Protein 9LRG (pdb70)

Foldseek 3Di:
DLQVVCCPPVVVVVCVVPVQWDWDWDDPDQEIEIEIDTDDVDVCCPDLSPNVVVSLVVSQVVSCVVPNDRHHYDYDYPCVVVVSLVVLLVVLVVLLVVCLPVVDKDWDAFDDPVSQVVSCVNCVVPPFWHWDWDDDDSRITIIIHGD

B-factor: mean 58.73, std 12.26, range [35.58, 127.63]

Nearest PDB structures (foldseek):
  3gku-assembly1_A  TM=8.259E-01  e=5.432E-12  [Clostridium] symbiosum ATCC 14940
  3gku-assembly1_B  TM=8.166E-01  e=2.620E-12  [Clostridium] symbiosum ATCC 14940
  2pt7-assembly1_H  TM=6.234E-01  e=8.570E-07  Helicobacter pylori 26695
  3gku-assembly2_C-2  TM=8.962E-01  e=3.962E-04  [Clostridium] symbiosum ATCC 14940
  8cdl-assembly1_g  TM=3.713E-01  e=1.054E-02  Saccharomyces cerevisiae

Radius of gyration: 17.91 Å; Cα contacts (8 Å, |Δi|>4): 217; chains: 1; bounding box: 48×42×35 Å

Structure (mmCIF, N/CA/C/O backbone):
data_9LRG
#
_entry.id   9LRG
#
_cell.length_a   47.011
_cell.length_b   47.011
_cell.length_c   265.782
_cell.angle_alpha   90.000
_cell.angle_beta   90.000
_cell.angle_gamma   120.000
#
_symmetry.space_group_name_H-M   'P 61 2 2'
#
loop_
_atom_site.group_PDB
_atom_site.id
_atom_site.type_symbol
_atom_site.label_atom_id
_atom_site.label_alt_id
_atom_site.label_comp_id
_atom_site.label_asym_id
_atom_site.label_entity_id
_atom_site.label_seq_id
_atom_site.pdbx_PDB_ins_code
_atom_site.Cartn_x
_atom_site.Cartn_y
_atom_site.Cartn_z
_atom_site.occupancy
_atom_site.B_iso_or_equiv
_atom_site.auth_seq_id
_atom_site.auth_comp_id
_atom_site.auth_asym_id
_atom_site.auth_atom_id
_atom_site.pdbx_PDB_model_num
ATOM 1 N N . ASP A 1 38 ? 26.99900 -9.33700 -27.97600 1.000 79.16490 38 ASP AA N 1
ATOM 2 C CA . ASP A 1 38 ? 26.22200 -9.48400 -26.75000 1.000 85.46041 38 ASP AA CA 1
ATOM 3 C C . ASP A 1 38 ? 26.02800 -8.13400 -26.06500 1.000 89.81515 38 ASP AA C 1
ATOM 4 O O . ASP A 1 38 ? 27.00100 -7.43800 -25.77000 1.000 91.90961 38 ASP AA O 1
ATOM 9 N N . PRO A 1 39 ? 24.76900 -7.76500 -25.81700 1.000 83.44815 39 PRO AA N 1
ATOM 10 C CA . PRO A 1 39 ? 24.50000 -6.46700 -25.17600 1.000 79.05003 39 PRO AA CA 1
ATOM 11 C C . PRO A 1 39 ? 25.11300 -6.33600 -23.79400 1.000 77.70969 39 PRO AA C 1
ATOM 12 O O . PRO A 1 39 ? 25.40300 -5.21500 -23.35800 1.000 74.83775 39 PRO AA O 1
ATOM 16 N N . ARG A 1 40 ? 25.32300 -7.44900 -23.09100 1.000 77.97022 40 ARG AA N 1
ATOM 17 C CA . ARG A 1 40 ? 25.89800 -7.38100 -21.75200 1.000 73.11484 40 ARG AA CA 1
ATOM 18 C C . ARG A 1 40 ? 27.40300 -7.13800 -21.80500 1.000 71.27762 40 ARG AA C 1
ATOM 19 O O . ARG A 1 40 ? 27.91800 -6.24200 -21.12700 1.000 69.99966 40 ARG AA O 1
ATOM 27 N N . ALA A 1 41 ? 28.12200 -7.92000 -22.61900 1.000 76.90201 41 ALA AA N 1
ATOM 28 C CA . ALA A 1 41 ? 29.55900 -7.73400 -22.79500 1.000 71.68921 41 ALA AA CA 1
ATOM 29 C C . ALA A 1 41 ? 29.90800 -6.39600 -23.43500 1.000 70.70116 41 ALA AA C 1
ATOM 30 O O . ALA A 1 41 ? 31.02200 -5.89900 -23.23600 1.000 67.53436 41 ALA AA O 1
ATOM 32 N N . PHE A 1 42 ? 28.99100 -5.80500 -24.20300 1.000 69.31089 42 PHE AA N 1
ATOM 33 C CA . PHE A 1 42 ? 29.25200 -4.49400 -24.78900 1.000 65.29750 42 PHE AA CA 1
ATOM 34 C C . PHE A 1 42 ? 29.31900 -3.41900 -23.71300 1.000 66.05200 42 PHE AA C 1
ATOM 35 O O . PHE A 1 42 ? 30.22900 -2.58200 -23.71200 1.000 65.82001 42 PHE AA O 1
ATOM 43 N N . LEU A 1 43 ? 28.35300 -3.42400 -22.79000 1.000 66.94082 43 LEU AA N 1
ATOM 44 C CA . LEU A 1 43 ? 28.35900 -2.44600 -21.70700 1.000 63.98676 43 LEU AA CA 1
ATOM 45 C C . LEU A 1 43 ? 29.57600 -2.62400 -20.80900 1.000 60.78940 43 LEU AA C 1
ATOM 46 O O . LEU A 1 43 ? 30.18500 -1.63900 -20.37500 1.000 57.41213 43 LEU AA O 1
ATOM 51 N N . GLU A 1 44 ? 29.95200 -3.87200 -20.52300 1.000 62.09771 44 GLU AA N 1
ATOM 52 C CA . GLU A 1 44 ? 31.12600 -4.12300 -19.69600 1.000 62.75929 44 GLU AA CA 1
ATOM 53 C C . GLU A 1 44 ? 32.40000 -3.58100 -20.33100 1.000 65.64321 44 GLU AA C 1
ATOM 54 O O . GLU A 1 44 ? 33.36700 -3.29400 -19.61700 1.000 61.67850 44 GLU AA O 1
ATOM 60 N N . GLU A 1 45 ? 32.41900 -3.42200 -21.65300 1.000 72.83412 45 GLU AA N 1
ATOM 61 C CA . GLU A 1 45 ? 33.58400 -2.89700 -22.35300 1.000 68.69147 45 GLU AA CA 1
ATOM 62 C C . GLU A 1 45 ? 33.52600 -1.37900 -22.50300 1.000 67.46646 45 GLU AA C 1
ATOM 63 O O . GLU A 1 45 ? 34.49700 -0.68600 -22.18500 1.000 65.93684 45 GLU AA O 1
ATOM 69 N N . PHE A 1 46 ? 32.39800 -0.84900 -22.98200 1.000 61.13208 46 PHE AA N 1
ATOM 70 C CA . PHE A 1 46 ? 32.28100 0.59300 -23.17800 1.000 54.57298 46 PHE AA CA 1
ATOM 71 C C . PHE A 1 46 ? 32.16300 1.32300 -21.84500 1.000 52.36392 46 PHE AA C 1
ATOM 72 O O . PHE A 1 46 ? 32.96300 2.21400 -21.53800 1.000 52.64435 46 PHE AA O 1
ATOM 80 N N . LEU A 1 47 ? 31.15600 0.96700 -21.04300 1.000 54.19352 47 LEU AA N 1
ATOM 81 C CA . LEU A 1 47 ? 30.98200 1.61600 -19.74700 1.000 50.22017 47 LEU AA CA 1
ATOM 82 C C . LEU A 1 47 ? 32.17800 1.36200 -18.83900 1.000 48.88065 47 LEU AA C 1
ATOM 83 O O . LEU A 1 47 ? 32.60100 2.25400 -18.09500 1.000 50.17274 47 LEU AA O 1
ATOM 88 N N . GLY A 1 48 ? 32.73800 0.15200 -18.88900 1.000 50.72584 48 GLY AA N 1
ATOM 89 C CA . GLY A 1 48 ? 33.90800 -0.14300 -18.07700 1.000 52.22029 48 GLY AA CA 1
ATOM 90 C C . GLY A 1 48 ? 35.07600 0.77100 -18.39000 1.000 52.75331 48 GLY AA C 1
ATOM 91 O O . GLY A 1 48 ? 35.70300 1.33200 -17.48800 1.000 52.87458 48 GLY AA O 1
ATOM 92 N N . GLY A 1 49 ? 35.38100 0.94000 -19.67800 1.000 50.54697 49 GLY AA N 1
ATOM 93 C CA . GLY A 1 49 ? 36.44400 1.85000 -20.06500 1.000 50.55656 49 GLY AA CA 1
ATOM 94 C C . GLY A 1 49 ? 36.09500 3.30500 -19.83200 1.000 54.76161 49 GLY AA C 1
ATOM 95 O O . GLY A 1 49 ? 36.98500 4.13300 -19.61800 1.000 54.61136 49 GLY AA O 1
ATOM 96 N N . LEU A 1 50 ? 34.80300 3.63900 -19.87100 1.000 57.68189 50 LEU AA N 1
ATOM 97 C CA . LEU A 1 50 ? 34.38700 5.01200 -19.60900 1.000 56.43531 50 LEU AA CA 1
ATOM 98 C C . LEU A 1 50 ? 34.48300 5.34100 -18.12400 1.000 56.44072 50 LEU AA C 1
ATOM 99 O O . LEU A 1 50 ? 34.82500 6.47000 -17.75300 1.000 53.72745 50 LEU AA O 1
ATOM 104 N N . LEU A 1 51 ? 34.18700 4.36700 -17.26000 1.000 50.97767 51 LEU AA N 1
ATOM 105 C CA . LEU A 1 51 ? 34.33900 4.58500 -15.82600 1.000 51.52795 51 LEU AA CA 1
ATOM 106 C C . LEU A 1 51 ? 35.80400 4.73000 -15.43500 1.000 53.87827 51 LEU AA C 1
ATOM 107 O O . LEU A 1 51 ? 36.12200 5.47300 -14.50000 1.000 54.01414 51 LEU AA O 1
ATOM 112 N N . LEU A 1 52 ? 36.70600 4.03600 -16.13500 1.000 52.65316 52 LEU AA N 1
ATOM 113 C CA . LEU A 1 52 ? 38.13000 4.18100 -15.85200 1.000 52.97532 52 LEU AA CA 1
ATOM 114 C C . LEU A 1 52 ? 38.62400 5.58700 -16.16600 1.000 55.68459 52 LEU AA C 1
ATOM 115 O O . LEU A 1 52 ? 39.53000 6.08900 -15.49100 1.000 60.33287 52 LEU AA O 1
ATOM 120 N N . LEU A 1 53 ? 38.04600 6.23600 -17.18000 1.000 50.32243 53 LEU AA N 1
ATOM 121 C CA . LEU A 1 53 ? 38.42300 7.61100 -17.48600 1.000 49.80452 53 LEU AA CA 1
ATOM 122 C C . LEU A 1 53 ? 37.98900 8.56800 -16.38400 1.000 50.11770 53 LEU AA C 1
ATOM 123 O O . LEU A 1 53 ? 38.63900 9.59600 -16.16600 1.000 53.21663 53 LEU AA O 1
ATOM 128 N N . LEU A 1 54 ? 36.89900 8.25000 -15.68600 1.000 50.39650 54 LEU AA N 1
ATOM 129 C CA . LEU A 1 54 ? 36.41100 9.07900 -14.59200 1.000 51.45603 54 LEU AA CA 1
ATOM 130 C C . LEU A 1 54 ? 37.09900 8.75800 -13.27000 1.000 54.60748 54 LEU AA C 1
ATOM 131 O O . LEU A 1 54 ? 37.36900 9.66800 -12.47800 1.000 54.24721 54 LEU AA O 1
ATOM 136 N N . ASP A 1 55 ? 37.38900 7.48100 -13.01800 1.000 53.74444 55 ASP AA N 1
ATOM 137 C CA . ASP A 1 55 ? 37.99500 7.05200 -11.76500 1.000 52.64588 55 ASP AA CA 1
ATOM 138 C C . ASP A 1 55 ? 38.55700 5.64300 -11.92100 1.000 55.14655 55 ASP AA C 1
ATOM 139 O O . ASP A 1 55 ? 37.80800 4.70700 -12.22900 1.000 57.19968 55 ASP AA O 1
ATOM 144 N N . PRO A 1 56 ? 39.86500 5.45200 -11.72500 1.000 57.13067 56 PRO AA N 1
ATOM 145 C CA . PRO A 1 56 ? 40.43100 4.09600 -11.82800 1.000 58.51172 56 PRO AA CA 1
ATOM 146 C C . PRO A 1 56 ? 39.87700 3.12700 -10.79900 1.000 58.90319 56 PRO AA C 1
ATOM 147 O O . PRO A 1 56 ? 39.93700 1.91000 -11.02100 1.000 58.96494 56 PRO AA O 1
ATOM 151 N N . GLY A 1 57 ? 39.33900 3.62200 -9.68400 1.000 66.26974 57 GLY AA N 1
ATOM 152 C CA . GLY A 1 57 ? 38.72500 2.78800 -8.67400 1.000 68.96243 57 GLY AA CA 1
ATOM 153 C C . GLY A 1 57 ? 37.31200 2.34100 -8.96900 1.000 69.80260 57 GLY AA C 1
ATOM 154 O O . GLY A 1 57 ? 36.75900 1.53600 -8.21400 1.000 68.24097 57 GLY AA O 1
ATOM 155 N N . HIS A 1 58 ? 36.72300 2.85700 -10.04200 1.000 61.06135 58 HIS AA N 1
ATOM 156 C CA . HIS A 1 58 ? 35.30100 2.54800 -10.33200 1.000 57.51158 58 HIS AA CA 1
ATOM 157 C C . HIS A 1 58 ? 35.17700 1.12600 -10.86300 1.000 59.34747 58 HIS AA C 1
ATOM 158 O O . HIS A 1 58 ? 35.96200 0.74900 -11.75000 1.000 57.55322 58 HIS AA O 1
ATOM 165 N N . ARG A 1 59 ? 34.20300 0.37400 -10.34800 1.000 58.16525 59 ARG AA N 1
ATOM 166 C CA . ARG A 1 59 ? 33.95400 -1.00100 -10.85400 1.000 56.63719 59 ARG AA CA 1
ATOM 167 C C . ARG A 1 59 ? 32.52700 -1.07800 -11.40100 1.000 54.82844 59 ARG AA C 1
ATOM 168 O O . ARG A 1 59 ? 31.66600 -0.38500 -10.86500 1.000 55.84374 59 ARG AA O 1
ATOM 172 N N . LEU A 1 60 ? 32.30100 -1.90800 -12.41700 1.000 50.69973 60 LEU AA N 1
ATOM 173 C CA . LEU A 1 60 ? 30.96300 -2.01200 -13.04800 1.000 52.44103 60 LEU AA CA 1
ATOM 174 C C . LEU A 1 60 ? 30.41200 -3.42800 -12.90100 1.000 55.95664 60 LEU AA C 1
ATOM 175 O O . LEU A 1 60 ? 31.15500 -4.37600 -13.16000 1.000 58.96771 60 LEU AA O 1
ATOM 180 N N . GLU A 1 61 ? 29.15200 -3.55100 -12.49800 1.000 57.63558 61 GLU AA N 1
ATOM 181 C CA . GLU A 1 61 ? 28.49400 -4.87600 -12.42700 1.000 55.62041 61 GLU AA CA 1
ATOM 182 C C . GLU A 1 61 ? 27.18000 -4.76500 -13.19400 1.000 59.81482 61 GLU AA C 1
ATOM 183 O O . GLU A 1 61 ? 26.36200 -3.91800 -12.83000 1.000 57.21021 61 GLU AA O 1
ATOM 189 N N . VAL A 1 62 ? 26.99300 -5.59400 -14.21900 1.000 70.09189 62 VAL AA N 1
ATOM 190 C CA . VAL A 1 62 ? 25.81100 -5.49000 -15.06700 1.000 67.70104 62 VAL AA CA 1
ATOM 191 C C . VAL A 1 62 ? 24.96400 -6.74100 -14.88100 1.000 71.98441 62 VAL AA C 1
ATOM 192 O O . VAL A 1 62 ? 25.47900 -7.86400 -14.94300 1.000 73.58955 62 VAL AA O 1
ATOM 196 N N . ARG A 1 63 ? 23.66700 -6.54600 -14.65300 1.000 62.29941 63 ARG AA N 1
ATOM 197 C CA . ARG A 1 63 ? 22.71300 -7.63300 -14.50500 1.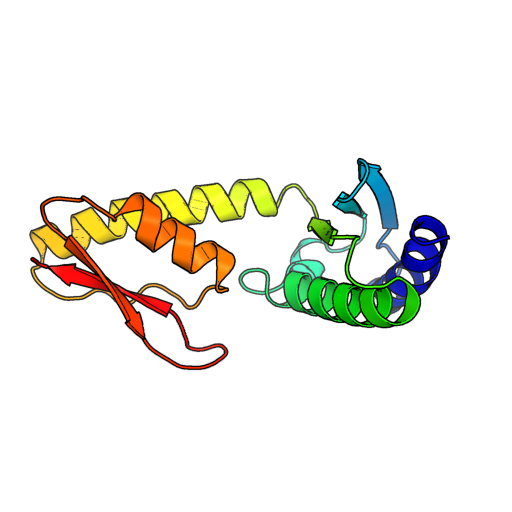000 61.59755 63 ARG AA CA 1
ATOM 198 C C . ARG A 1 63 ? 21.63100 -7.50100 -15.56700 1.000 63.27282 63 ARG AA C 1
ATOM 199 O O . ARG A 1 63 ? 21.16400 -6.39400 -15.85700 1.000 66.43921 63 ARG AA O 1
ATOM 201 N N . VAL A 1 64 ? 21.23600 -8.62900 -16.14400 1.000 63.27952 64 VAL AA N 1
ATOM 202 C CA . VAL A 1 64 ? 20.27000 -8.65800 -17.23600 1.000 66.53063 64 VAL AA CA 1
ATOM 203 C C . VAL A 1 64 ? 18.93500 -9.13600 -16.68000 1.000 70.96332 64 VAL AA C 1
ATOM 204 O O . VAL A 1 64 ? 18.81100 -10.28100 -16.23100 1.000 75.21099 64 VAL AA O 1
ATOM 208 N N . GLU A 1 65 ? 17.93500 -8.25500 -16.69900 1.000 71.44608 65 GLU AA N 1
ATOM 209 C CA . GLU A 1 65 ? 16.58000 -8.63400 -16.32000 1.000 74.36056 65 GLU AA CA 1
ATOM 210 C C . GLU A 1 65 ? 15.67300 -8.60300 -17.54100 1.000 80.74118 65 GLU AA C 1
ATOM 211 O O . GLU A 1 65 ? 14.67100 -7.88100 -17.56100 1.000 81.51245 65 GLU AA O 1
ATOM 217 N N . GLY A 1 66 ? 16.02000 -9.37800 -18.56500 1.000 83.82232 66 GLY AA N 1
ATOM 218 C CA . GLY A 1 66 ? 15.26500 -9.38000 -19.80200 1.000 81.26209 66 GLY AA CA 1
ATOM 219 C C . GLY A 1 66 ? 15.48900 -8.12600 -20.61900 1.000 79.87917 66 GLY AA C 1
ATOM 220 O O . GLY A 1 66 ? 16.52100 -7.98200 -21.28200 1.000 79.75890 66 GLY AA O 1
ATOM 221 N N . GLU A 1 67 ? 14.52300 -7.20600 -20.57500 1.000 78.86651 67 GLU AA N 1
ATOM 222 C CA . GLU A 1 67 ? 14.65300 -5.94500 -21.29400 1.000 82.02057 67 GLU AA CA 1
ATOM 223 C C . GLU A 1 67 ? 15.53700 -4.94900 -20.55200 1.000 81.56503 67 GLU AA C 1
ATOM 224 O O . GLU A 1 67 ? 16.28500 -4.19800 -21.18800 1.000 81.87647 67 GLU AA O 1
ATOM 230 N N . THR A 1 68 ? 15.48000 -4.93800 -19.22300 1.000 77.88761 68 THR AA N 1
ATOM 231 C CA . THR A 1 68 ? 16.22100 -3.97600 -18.42000 1.000 73.15563 68 THR AA CA 1
ATOM 232 C C . THR A 1 68 ? 17.63100 -4.48100 -18.14600 1.000 72.20415 68 THR AA C 1
ATOM 233 O O . THR A 1 68 ? 17.83000 -5.65400 -17.81400 1.000 72.38918 68 THR AA O 1
ATOM 237 N N . LEU A 1 69 ? 18.61100 -3.58800 -18.29500 1.000 68.77001 69 LEU AA N 1
ATOM 238 C CA . LEU A 1 69 ? 20.00700 -3.86900 -17.97500 1.000 61.79787 69 LEU AA CA 1
ATOM 239 C C . LEU A 1 69 ? 20.39600 -3.01800 -16.77100 1.000 62.30367 69 LEU AA C 1
ATOM 240 O O . LEU A 1 69 ? 20.52000 -1.79400 -16.88300 1.000 60.25336 69 LEU AA O 1
ATOM 245 N N . LYS A 1 70 ? 20.58300 -3.66500 -15.62300 1.000 62.08598 70 LYS AA N 1
ATOM 246 C CA . LYS A 1 70 ? 20.93600 -2.97600 -14.38800 1.000 53.18012 70 LYS AA CA 1
ATOM 247 C C . LYS A 1 70 ? 22.45300 -2.86300 -14.29000 1.000 53.04192 70 LYS AA C 1
ATOM 248 O O . LYS A 1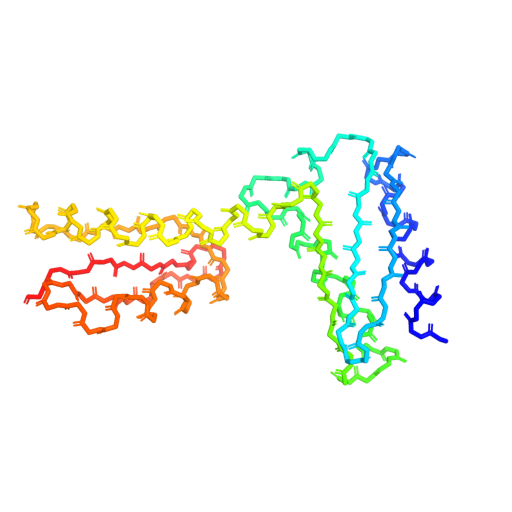 70 ? 23.15000 -3.87800 -14.18400 1.000 55.17826 70 LYS AA O 1
ATOM 254 N N . ALA A 1 71 ? 22.96100 -1.63400 -14.31800 1.000 50.57335 71 ALA AA N 1
ATOM 255 C CA . ALA A 1 71 ? 24.39100 -1.37000 -14.22800 1.000 49.09404 71 ALA AA CA 1
ATOM 256 C C . ALA A 1 71 ? 24.69500 -0.73000 -12.88100 1.000 50.11896 71 ALA AA C 1
ATOM 257 O O . ALA A 1 71 ? 24.12300 0.31200 -12.54100 1.000 52.32985 71 ALA AA O 1
ATOM 259 N N . GLU A 1 72 ? 25.59500 -1.34900 -12.12200 1.000 54.12847 72 GLU AA N 1
ATOM 260 C CA . GLU A 1 72 ? 25.96800 -0.88900 -10.79100 1.000 52.92702 72 GLU AA CA 1
ATOM 261 C C . GLU A 1 72 ? 27.42300 -0.44500 -10.79900 1.000 53.03843 72 GLU AA C 1
ATOM 262 O O . GLU A 1 72 ? 28.28600 -1.14300 -11.34100 1.000 59.27147 72 GLU AA O 1
ATOM 268 N N . VAL A 1 73 ? 27.69100 0.71200 -10.19800 1.000 51.83923 73 VAL AA N 1
ATOM 269 C CA . VAL A 1 73 ? 29.03200 1.28100 -10.12300 1.000 50.08052 73 VAL AA CA 1
ATOM 270 C C . VAL A 1 73 ? 29.48300 1.26300 -8.67000 1.000 55.09355 73 VAL AA C 1
ATOM 271 O O . VAL A 1 73 ? 28.79100 1.79100 -7.79000 1.000 54.87438 73 VAL AA O 1
ATOM 275 N N . LYS A 1 74 ? 30.64200 0.65700 -8.42000 1.000 58.10150 74 LYS AA N 1
ATOM 276 C CA . LYS A 1 74 ? 31.21300 0.56300 -7.08500 1.000 57.04723 74 LYS AA CA 1
ATOM 277 C C . LYS A 1 74 ? 32.64400 1.08100 -7.10700 1.000 57.98059 74 LYS AA C 1
ATOM 278 O O . LYS A 1 74 ? 33.26600 1.20500 -8.16500 1.000 59.80909 74 LYS AA O 1
ATOM 282 N N . GLY A 1 75 ? 33.16200 1.38000 -5.92300 1.000 53.79818 75 GLY AA N 1
ATOM 283 C CA . GLY A 1 75 ? 34.53600 1.80500 -5.77300 1.000 55.20851 75 GLY AA CA 1
ATOM 284 C C . GLY A 1 75 ? 34.76000 3.24900 -6.19100 1.000 57.31356 75 GLY AA C 1
ATOM 285 O O . GLY A 1 75 ? 33.94400 3.87300 -6.86900 1.000 59.73149 75 GLY AA O 1
ATOM 286 N N . GLY A 1 76 ? 35.90500 3.78200 -5.77100 1.000 54.67662 76 GLY AA N 1
ATOM 287 C CA . GLY A 1 76 ? 36.24800 5.15300 -6.08500 1.000 56.24064 76 GLY AA CA 1
ATOM 288 C C . GLY A 1 76 ? 35.37500 6.14900 -5.33500 1.000 57.49165 76 GLY AA C 1
ATOM 289 O O . GLY A 1 76 ? 34.74400 5.84100 -4.31900 1.000 55.18741 76 GLY AA O 1
ATOM 290 N N . ASP A 1 77 ? 35.34900 7.37300 -5.86100 1.000 55.91336 77 ASP AA N 1
ATOM 291 C CA . ASP A 1 77 ? 34.53100 8.44900 -5.30100 1.000 51.30870 77 ASP AA CA 1
ATOM 292 C C . ASP A 1 77 ? 33.17300 8.40500 -5.98800 1.000 53.65141 77 ASP AA C 1
ATOM 293 O O . ASP A 1 77 ? 32.96500 9.00500 -7.04400 1.000 54.24762 77 ASP AA O 1
ATOM 298 N N . LEU A 1 78 ? 32.23200 7.68000 -5.37800 1.000 54.76291 78 LEU AA N 1
ATOM 299 C CA . LEU A 1 78 ? 30.89300 7.58000 -5.94900 1.000 51.55928 78 LEU AA CA 1
ATOM 300 C C . LEU A 1 78 ? 30.15300 8.90900 -5.88200 1.000 51.19922 78 LEU AA C 1
ATOM 301 O O . LEU A 1 78 ? 29.28400 9.17400 -6.72000 1.000 49.92081 78 LEU AA O 1
ATOM 306 N N . GLY A 1 79 ? 30.47800 9.75100 -4.89800 1.000 48.45785 79 GLY AA N 1
ATOM 307 C CA . GLY A 1 79 ? 29.86800 11.06700 -4.83500 1.000 51.05014 79 GLY AA CA 1
ATOM 308 C C . GLY A 1 79 ? 30.22400 11.93800 -6.02200 1.000 50.38714 79 GLY AA C 1
ATOM 309 O O . GLY A 1 79 ? 29.39900 12.72700 -6.49000 1.000 48.36885 79 GLY AA O 1
ATOM 310 N N . ARG A 1 80 ? 31.45100 11.80700 -6.52900 1.000 53.27408 80 ARG AA N 1
ATOM 311 C CA . ARG A 1 80 ? 31.84700 12.54500 -7.72200 1.000 52.43575 80 ARG AA CA 1
ATOM 312 C C . ARG A 1 80 ? 31.28000 11.91700 -8.98900 1.000 52.03969 80 ARG AA C 1
ATOM 313 O O . ARG A 1 80 ? 30.99400 12.63300 -9.95500 1.000 57.20682 80 ARG AA O 1
ATOM 321 N N . PHE A 1 81 ? 31.10300 10.59300 -9.00400 1.000 47.54554 81 PHE AA N 1
ATOM 322 C CA . PHE A 1 81 ? 30.49800 9.94400 -10.16300 1.000 47.25144 81 PHE AA CA 1
ATOM 323 C C . PHE A 1 81 ? 29.01700 10.28500 -10.27800 1.000 48.26606 81 PHE AA C 1
ATOM 324 O O . PHE A 1 81 ? 28.49500 10.43900 -11.38800 1.000 46.42539 81 PHE AA O 1
ATOM 332 N N . ILE A 1 82 ? 28.32100 10.39200 -9.14500 1.000 47.18425 82 ILE AA N 1
ATOM 333 C CA . ILE A 1 82 ? 26.92500 10.81800 -9.18000 1.000 46.52451 82 ILE AA CA 1
ATOM 334 C C . ILE A 1 82 ? 26.82600 12.26300 -9.65000 1.000 48.58248 82 ILE AA C 1
ATOM 335 O O . ILE A 1 82 ? 25.99500 12.59800 -10.50300 1.000 49.56936 82 ILE AA O 1
ATOM 340 N N . GLY A 1 83 ? 27.67800 13.13600 -9.11900 1.000 47.31082 83 GLY AA N 1
ATOM 341 C CA . GLY A 1 83 ? 27.68200 14.52500 -9.52100 1.000 49.29137 83 GLY AA CA 1
ATOM 342 C C . GLY A 1 83 ? 26.58200 15.32500 -8.85300 1.000 50.24447 83 GLY AA C 1
ATOM 343 O O . GLY A 1 83 ? 25.81200 14.83300 -8.02600 1.000 50.80304 83 GLY AA O 1
ATOM 344 N N . LYS A 1 84 ? 26.51400 16.59800 -9.23000 1.000 51.00031 84 LYS AA N 1
ATOM 345 C CA . LYS A 1 84 ? 25.52100 17.50000 -8.66200 1.000 47.33430 84 LYS AA CA 1
ATOM 346 C C . LYS A 1 84 ? 24.13000 17.11600 -9.15200 1.000 53.47129 84 LYS AA C 1
ATOM 347 O O . LYS A 1 84 ? 23.84900 17.17900 -10.35300 1.000 56.93297 84 LYS AA O 1
ATOM 349 N N . GLU A 1 85 ? 23.26700 16.70900 -8.22000 1.000 52.41338 85 GLU AA N 1
ATOM 350 C CA . GLU A 1 85 ? 21.88800 16.31200 -8.50000 1.000 53.02515 85 GLU AA CA 1
ATOM 351 C C . GLU A 1 85 ? 21.80300 15.14400 -9.47700 1.000 53.22923 85 GLU AA C 1
ATOM 352 O O . GLU A 1 85 ? 20.78200 14.96400 -10.14700 1.000 56.41718 85 GLU AA O 1
ATOM 358 N N . GLY A 1 86 ? 22.85900 14.34000 -9.57100 1.000 51.19845 86 GLY AA N 1
ATOM 359 C CA . GLY A 1 86 ? 22.85700 13.21400 -10.48100 1.000 53.09882 86 GLY AA CA 1
ATOM 360 C C . GLY A 1 86 ? 23.10400 13.55700 -11.93100 1.000 51.87035 86 GLY AA C 1
ATOM 361 O O . GLY A 1 86 ? 22.83900 12.72500 -12.80300 1.000 49.40162 86 GLY AA O 1
ATOM 362 N N . ARG A 1 87 ? 23.60800 14.76000 -12.22000 1.000 59.26642 87 ARG AA N 1
ATOM 363 C CA . ARG A 1 87 ? 23.85500 15.14200 -13.60800 1.000 64.05962 87 ARG AA CA 1
ATOM 364 C C . ARG A 1 87 ? 24.97400 14.31000 -14.22300 1.000 61.18832 87 ARG AA C 1
ATOM 365 O O . ARG A 1 87 ? 24.88100 13.89900 -15.38500 1.000 62.64559 87 ARG AA O 1
ATOM 373 N N . THR A 1 88 ? 26.04000 14.05200 -13.46100 1.000 51.02256 88 THR AA N 1
ATOM 374 C CA . THR A 1 88 ? 27.13600 13.24200 -13.98300 1.000 47.19927 88 THR AA CA 1
ATOM 375 C C . THR A 1 88 ? 26.69300 11.80200 -14.21500 1.000 48.62043 88 THR AA C 1
ATOM 376 O O . THR A 1 88 ? 27.03300 11.20000 -15.24000 1.000 45.71478 88 THR AA O 1
ATOM 380 N N . LEU A 1 89 ? 25.92500 11.23900 -13.27800 1.000 49.12982 89 LEU AA N 1
ATOM 381 C CA . LEU A 1 89 ? 25.43400 9.87500 -13.44800 1.000 44.43140 89 LEU AA CA 1
ATOM 382 C C . LEU A 1 89 ? 24.48700 9.77300 -14.63800 1.000 45.23011 89 LEU AA C 1
ATOM 383 O O . LEU A 1 89 ? 24.54200 8.80000 -15.39900 1.000 44.65378 89 LEU AA O 1
ATOM 388 N N . ARG A 1 90 ? 23.61300 10.76700 -14.81800 1.000 44.94406 90 ARG AA N 1
ATOM 389 C CA . ARG A 1 90 ? 22.68300 10.72300 -15.94000 1.000 44.03637 90 ARG AA CA 1
ATOM 390 C C . ARG A 1 90 ? 23.38200 10.99500 -17.26500 1.000 45.09119 90 ARG AA C 1
ATOM 391 O O . ARG A 1 90 ? 22.97800 10.45000 -18.29700 1.000 42.55896 90 ARG AA O 1
ATOM 399 N N . ALA A 1 91 ? 24.42400 11.83100 -17.26100 1.000 47.03426 91 ALA AA N 1
ATOM 400 C CA . ALA A 1 91 ? 25.17700 12.06600 -18.48900 1.000 42.58018 91 ALA AA CA 1
ATOM 401 C C . ALA A 1 91 ? 25.91600 10.80700 -18.92700 1.000 42.60923 91 ALA AA C 1
ATOM 402 O O . ALA A 1 91 ? 25.95100 10.48600 -20.12100 1.000 42.30945 91 ALA AA O 1
ATOM 404 N N . VAL A 1 92 ? 26.51100 10.08300 -17.97800 1.000 40.85349 92 VAL AA N 1
ATOM 405 C CA . VAL A 1 92 ? 27.12900 8.80200 -18.30400 1.000 41.32763 92 VAL AA CA 1
ATOM 406 C C . VAL A 1 92 ? 26.07100 7.80400 -18.75700 1.000 43.86951 92 VAL AA C 1
ATOM 407 O O . VAL A 1 92 ? 26.26200 7.07400 -19.73700 1.000 44.00464 92 VAL AA O 1
ATOM 411 N N . GLU A 1 93 ? 24.93600 7.76500 -18.05400 1.000 43.01289 93 GLU AA N 1
ATOM 412 C CA . GLU A 1 93 ? 23.87000 6.83400 -18.40800 1.000 43.06507 93 GLU AA CA 1
ATOM 413 C C . GLU A 1 93 ? 23.30400 7.13600 -19.79000 1.000 44.31487 93 GLU AA C 1
ATOM 414 O O . GLU A 1 93 ? 23.03200 6.21700 -20.57200 1.000 42.47554 93 GLU AA O 1
ATOM 420 N N . HIS A 1 94 ? 23.12400 8.41900 -20.10900 1.000 43.16383 94 HIS AA N 1
ATOM 421 C CA . HIS A 1 94 ? 22.53000 8.78800 -21.39100 1.000 42.92456 94 HIS AA CA 1
ATOM 422 C C . HIS A 1 94 ? 23.44300 8.41200 -22.55100 1.000 43.96338 94 HIS AA C 1
ATOM 423 O O . HIS A 1 94 ? 22.98600 7.85400 -23.55600 1.000 44.99094 94 HIS AA O 1
ATOM 430 N N . LEU A 1 95 ? 24.73900 8.71200 -22.43200 1.000 43.99401 95 LEU AA N 1
ATOM 431 C CA . LEU A 1 95 ? 25.67300 8.36900 -23.50100 1.000 44.29287 95 LEU AA CA 1
ATOM 432 C C . LEU A 1 95 ? 25.74600 6.86100 -23.70500 1.000 42.95670 95 LEU AA C 1
ATOM 433 O O . LEU A 1 95 ? 25.79500 6.38300 -24.84400 1.000 43.95218 95 LEU AA O 1
ATOM 438 N N . ALA A 1 96 ? 25.74800 6.09400 -22.61300 1.000 43.53057 96 ALA AA N 1
ATOM 439 C CA . ALA A 1 96 ? 25.76200 4.64200 -22.74000 1.000 45.27472 96 ALA AA CA 1
ATOM 440 C C . ALA A 1 96 ? 24.47300 4.12000 -23.36200 1.000 47.24232 96 ALA AA C 1
ATOM 441 O O . ALA A 1 96 ? 24.49900 3.11500 -24.08100 1.000 48.38532 96 ALA AA O 1
ATOM 443 N N . ARG A 1 97 ? 23.34300 4.78400 -23.10700 1.000 45.39858 97 ARG AA N 1
ATOM 444 C CA . ARG A 1 97 ? 22.08900 4.37400 -23.73000 1.000 42.00748 97 ARG AA CA 1
ATOM 445 C C . ARG A 1 97 ? 22.10200 4.64100 -25.23000 1.000 49.09908 97 ARG AA C 1
ATOM 446 O O . ARG A 1 97 ? 21.59400 3.83200 -26.01500 1.000 53.75271 97 ARG AA O 1
ATOM 454 N N . VAL A 1 98 ? 22.67200 5.77400 -25.64500 1.000 49.07573 98 VAL AA N 1
ATOM 455 C CA . VAL A 1 98 ? 22.68000 6.13000 -27.06100 1.000 48.41274 98 VAL AA CA 1
ATOM 456 C C . VAL A 1 98 ? 23.55800 5.16900 -27.85200 1.000 52.82377 98 VAL AA C 1
ATOM 457 O O . VAL A 1 98 ? 23.17500 4.70300 -28.93200 1.000 53.35641 98 VAL AA O 1
ATOM 461 N N . VAL A 1 99 ? 24.74500 4.85400 -27.32900 1.000 51.92340 99 VAL AA N 1
ATOM 462 C CA . VAL A 1 99 ? 25.64500 3.95000 -28.03800 1.000 52.53076 99 VAL AA CA 1
ATOM 463 C C . VAL A 1 99 ? 25.09600 2.52800 -28.02600 1.000 52.15144 99 VAL AA C 1
ATOM 464 O O . VAL A 1 99 ? 25.24000 1.78500 -29.00400 1.000 55.17222 99 VAL AA O 1
ATOM 468 N N . LEU A 1 100 ? 24.45100 2.12800 -26.92600 1.000 50.97957 100 LEU AA N 1
ATOM 469 C CA . LEU A 1 100 ? 23.84000 0.80400 -26.87100 1.000 52.49988 100 LEU AA CA 1
ATOM 470 C C . LEU A 1 100 ? 22.69200 0.68400 -27.86400 1.000 57.06838 100 LEU AA C 1
ATOM 471 O O . LEU A 1 100 ? 22.54400 -0.34800 -28.53000 1.000 60.96363 100 LEU AA O 1
ATOM 476 N N . ALA A 1 101 ? 21.86900 1.73000 -27.97900 1.000 54.32563 101 ALA AA N 1
ATOM 477 C CA . ALA A 1 101 ? 20.73300 1.68200 -28.89100 1.000 54.67527 101 ALA AA CA 1
ATOM 478 C C . ALA A 1 101 ? 21.17700 1.63700 -30.34600 1.000 58.64971 101 ALA AA C 1
ATOM 479 O O . ALA A 1 101 ? 20.47500 1.06600 -31.18900 1.000 60.23622 101 ALA AA O 1
ATOM 481 N N . ARG A 1 102 ? 22.33200 2.22600 -30.66100 1.000 58.41338 102 ARG AA N 1
ATOM 482 C CA . ARG A 1 102 ? 22.79900 2.22400 -32.04200 1.000 57.72597 102 ARG AA CA 1
ATOM 483 C C . ARG A 1 102 ? 23.24500 0.83700 -32.48600 1.000 59.72956 102 ARG AA C 1
ATOM 484 O O . ARG A 1 102 ? 23.13300 0.50600 -33.67200 1.000 65.68457 102 ARG AA O 1
ATOM 486 N N . ARG A 1 103 ? 23.74200 0.01300 -31.56500 1.000 59.97003 103 ARG AA N 1
ATOM 487 C CA . ARG A 1 103 ? 24.27200 -1.29500 -31.92400 1.000 62.41735 103 ARG AA CA 1
ATOM 488 C C . ARG A 1 103 ? 23.35000 -2.44600 -31.54700 1.000 65.39704 103 ARG AA C 1
ATOM 489 O O . ARG A 1 103 ? 23.61500 -3.58500 -31.94800 1.000 63.22594 103 ARG AA O 1
ATOM 491 N N . PHE A 1 104 ? 22.27900 -2.18300 -30.79400 1.000 65.96580 104 PHE AA N 1
ATOM 492 C CA . PHE A 1 104 ? 21.39400 -3.25000 -30.34500 1.000 64.87572 104 PHE AA CA 1
ATOM 493 C C . PHE A 1 104 ? 19.93000 -2.82300 -30.38200 1.000 69.22745 104 PHE AA C 1
ATOM 494 O O . PHE A 1 104 ? 19.13000 -3.26500 -29.55000 1.000 81.70743 104 PHE AA O 1
ATOM 502 N N . GLY A 1 105 ? 19.55900 -1.97000 -31.33200 1.000 68.23038 105 GLY AA N 1
ATOM 503 C CA . GLY A 1 105 ? 18.14900 -1.67400 -31.49500 1.000 71.99717 105 GLY AA CA 1
ATOM 504 C C . GLY A 1 105 ? 17.57700 -0.83400 -30.36200 1.000 74.46358 105 GLY AA C 1
ATOM 505 O O . GLY A 1 105 ? 18.29300 -0.22800 -29.56300 1.000 73.60636 105 GLY AA O 1
ATOM 506 N N . THR A 1 106 ? 16.24400 -0.81000 -30.30700 1.000 81.47237 106 THR AA N 1
ATOM 507 C CA . THR A 1 106 ? 15.51500 -0.03000 -29.31500 1.000 93.37571 106 THR AA CA 1
ATOM 508 C C . THR A 1 106 ? 15.06600 -0.85000 -28.11200 1.000 98.29488 106 THR AA C 1
ATOM 509 O O . THR A 1 106 ? 14.75200 -0.26700 -27.06800 1.000 97.91161 106 THR AA O 1
ATOM 513 N N . GLY A 1 107 ? 15.04300 -2.17600 -28.22900 1.000 90.20398 107 GLY AA N 1
ATOM 514 C CA . GLY A 1 107 ? 14.49600 -3.04600 -27.20400 1.000 87.82583 107 GLY AA CA 1
ATOM 515 C C . GLY A 1 107 ? 15.03300 -2.85700 -25.79900 1.000 93.22540 107 GLY AA C 1
ATOM 516 O O . GLY A 1 107 ? 14.26100 -2.60200 -24.87000 1.000 95.68208 107 GLY AA O 1
ATOM 517 N N . TYR A 1 108 ? 16.34700 -2.97700 -25.62700 1.000 93.16619 108 TYR AA N 1
ATOM 518 C CA . TYR A 1 108 ? 16.93900 -2.95400 -24.29700 1.000 94.59797 108 TYR AA CA 1
ATOM 519 C C . TYR A 1 108 ? 16.79300 -1.57900 -23.64800 1.000 82.97299 108 TYR AA C 1
ATOM 520 O O . TYR A 1 108 ? 16.66500 -0.55000 -24.31800 1.000 82.59066 108 TYR AA O 1
ATOM 529 N N . ARG A 1 109 ? 16.81600 -1.57800 -22.31600 1.000 77.44808 109 ARG AA N 1
ATOM 530 C CA . ARG A 1 109 ? 16.73900 -0.36000 -21.51800 1.000 72.91107 109 ARG AA CA 1
ATOM 531 C C . ARG A 1 109 ? 17.80400 -0.42900 -20.43500 1.000 68.37046 109 ARG AA C 1
ATOM 532 O O . ARG A 1 109 ? 17.81500 -1.36700 -19.63100 1.000 72.28789 109 ARG AA O 1
ATOM 534 N N . LEU A 1 110 ? 18.69500 0.55800 -20.41200 1.000 60.24206 110 LEU AA N 1
ATOM 535 C CA . LEU A 1 110 ? 19.81000 0.58600 -19.47400 1.000 59.64966 110 LEU AA CA 1
ATOM 536 C C . LEU A 1 110 ? 19.47000 1.46700 -18.27900 1.000 56.17389 110 LEU AA C 1
ATOM 537 O O . LEU A 1 110 ? 19.01100 2.60200 -18.44700 1.000 52.86646 110 LEU AA O 1
ATOM 542 N N . VAL A 1 111 ? 19.70400 0.94400 -17.07700 1.000 57.27425 111 VAL AA N 1
ATOM 543 C CA . VAL A 1 111 ? 19.47300 1.66400 -15.83000 1.000 52.02859 111 VAL AA CA 1
ATOM 544 C C . VAL A 1 111 ? 20.78800 1.70500 -15.06400 1.000 50.39528 111 VAL AA C 1
ATOM 545 O O . VAL A 1 111 ? 21.29600 0.66100 -14.63600 1.000 50.95680 111 VAL AA O 1
ATOM 549 N N . LEU A 1 112 ? 21.33200 2.90500 -14.88600 1.000 46.26595 112 LEU AA N 1
ATOM 550 C CA . LEU A 1 112 ? 22.59500 3.10100 -14.18900 1.000 45.62373 112 LEU AA CA 1
ATOM 551 C C . LEU A 1 112 ? 22.33400 3.58700 -12.76900 1.000 51.10895 112 LEU AA C 1
ATOM 552 O O . LEU A 1 112 ? 21.50700 4.47700 -12.54800 1.000 55.01967 112 LEU AA O 1
ATOM 557 N N . ASP A 1 113 ? 23.04600 2.99900 -11.80900 1.000 44.60776 113 ASP AA N 1
ATOM 558 C CA . ASP A 1 113 ? 22.85800 3.33600 -10.40600 1.000 46.77103 113 ASP AA CA 1
ATOM 559 C C . ASP A 1 113 ? 24.18100 3.17700 -9.67200 1.000 50.71265 113 ASP AA C 1
ATOM 560 O O . ASP A 1 113 ? 25.07300 2.44400 -10.10800 1.000 51.55131 113 ASP AA O 1
ATOM 565 N N . ALA A 1 114 ? 24.29700 3.87700 -8.54500 1.000 50.28768 114 ALA AA N 1
ATOM 566 C CA . ALA A 1 114 ? 25.49500 3.81300 -7.71700 1.000 48.66983 114 ALA AA CA 1
ATOM 567 C C . ALA A 1 114 ? 25.13200 4.21700 -6.29700 1.000 50.31067 114 ALA AA C 1
ATOM 568 O O . ALA A 1 114 ? 24.50700 5.26100 -6.09100 1.000 52.45347 114 ALA AA O 1
ATOM 570 N N . ALA A 1 115 ? 25.52200 3.38400 -5.32900 1.000 51.89778 115 ALA AA N 1
ATOM 571 C CA . ALA A 1 115 ? 25.31500 3.65700 -3.90600 1.000 55.28879 115 ALA AA CA 1
ATOM 572 C C . ALA A 1 115 ? 23.84000 3.86900 -3.57100 1.000 59.05451 115 ALA AA C 1
ATOM 573 O O . ALA A 1 115 ? 23.50300 4.64600 -2.67500 1.000 61.15352 115 ALA AA O 1
ATOM 575 N N . GLY A 1 116 ? 22.95600 3.17500 -4.28100 1.000 58.31879 116 GLY AA N 1
ATOM 576 C CA . GLY A 1 116 ? 21.52800 3.31700 -4.03800 1.000 55.39697 116 GLY AA CA 1
ATOM 577 C C . GLY A 1 116 ? 21.01500 4.72300 -4.25600 1.000 56.69432 116 GLY AA C 1
ATOM 578 O O . GLY A 1 116 ? 20.16400 5.19800 -3.49300 1.000 58.19998 116 GLY AA O 1
ATOM 579 N N . TYR A 1 117 ? 21.52000 5.40600 -5.28600 1.000 55.00509 117 TYR AA N 1
ATOM 580 C CA . TYR A 1 117 ? 21.12200 6.78900 -5.52300 1.000 54.18311 117 TYR AA CA 1
ATOM 581 C C . TYR A 1 117 ? 19.70200 6.88900 -6.06400 1.000 57.56137 117 TYR AA C 1
ATOM 582 O O . TYR A 1 117 ? 18.98900 7.84800 -5.74800 1.000 59.02479 117 TYR AA O 1
ATOM 591 N N . ARG A 1 118 ? 19.27500 5.91900 -6.87800 1.000 60.22050 118 ARG AA N 1
ATOM 592 C CA . ARG A 1 118 ? 17.94500 5.99000 -7.47500 1.000 59.98901 118 ARG AA CA 1
ATOM 593 C C . ARG A 1 118 ? 16.85600 5.91900 -6.41300 1.000 65.12993 118 ARG AA C 1
ATOM 594 O O . ARG A 1 118 ? 15.85300 6.64000 -6.49200 1.000 63.12636 118 ARG AA O 1
ATOM 602 N N . SER A 1 119 ? 17.03500 5.05900 -5.40800 1.000 58.63643 119 SER AA N 1
ATOM 603 C CA . SER A 1 119 ? 16.04100 4.95000 -4.34600 1.000 59.64851 119 SER AA CA 1
ATOM 604 C C . SER A 1 119 ? 15.95600 6.23700 -3.53300 1.000 58.42057 119 SER AA C 1
ATOM 605 O O . SER A 1 119 ? 14.85700 6.68400 -3.18300 1.000 59.30357 119 SER AA O 1
ATOM 608 N N . ARG A 1 120 ? 17.10200 6.85000 -3.22700 1.000 59.26463 120 ARG AA N 1
ATOM 609 C CA . ARG A 1 120 ? 17.09300 8.08800 -2.45400 1.000 59.87541 120 ARG AA CA 1
ATOM 610 C C . ARG A 1 120 ? 16.55100 9.25200 -3.27400 1.000 58.67833 120 ARG AA C 1
ATOM 611 O O . ARG A 1 120 ? 15.76700 10.06300 -2.76600 1.000 64.06212 120 ARG AA O 1
ATOM 619 N N . ALA A 1 121 ? 16.96400 9.35700 -4.53800 1.000 57.37706 121 ALA AA N 1
ATOM 620 C CA . ALA A 1 121 ? 16.49600 10.45600 -5.37600 1.000 60.13808 121 ALA AA CA 1
ATOM 621 C C . ALA A 1 121 ? 14.98400 10.40900 -5.55400 1.000 61.22259 121 ALA AA C 1
ATOM 622 O O . ALA A 1 121 ? 14.31600 11.44800 -5.52300 1.000 63.50354 121 ALA AA O 1
ATOM 624 N N . GLU A 1 122 ? 14.42500 9.2100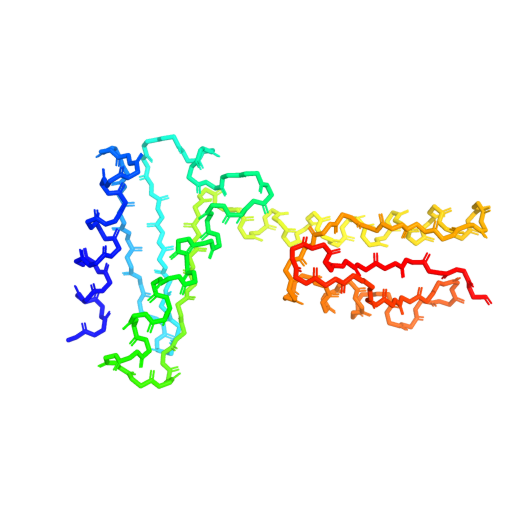0 -5.73100 1.000 56.33277 122 GLU AA N 1
ATOM 625 C CA . GLU A 1 122 ? 12.98100 9.09600 -5.90600 1.000 53.69281 122 GLU AA CA 1
ATOM 626 C C . GLU A 1 122 ? 12.23900 9.44700 -4.62200 1.000 56.74904 122 GLU AA C 1
ATOM 627 O O . GLU A 1 122 ? 11.19600 10.10900 -4.66400 1.000 59.63980 122 GLU AA O 1
ATOM 633 N N . ALA A 1 123 ? 12.76000 9.01300 -3.47200 1.000 60.93145 123 ALA AA N 1
ATOM 634 C CA . ALA A 1 123 ? 12.14700 9.38300 -2.20100 1.000 54.05337 123 ALA AA CA 1
ATOM 635 C C . ALA A 1 123 ? 12.28900 10.87700 -1.93800 1.000 55.20817 123 ALA AA C 1
ATOM 636 O O . ALA A 1 123 ? 11.37700 11.50600 -1.38800 1.000 53.89074 123 ALA AA O 1
ATOM 638 N N . ARG A 1 124 ? 13.42600 11.46100 -2.32500 1.000 54.22303 124 ARG AA N 1
ATOM 639 C CA . ARG A 1 124 ? 13.60800 12.90100 -2.17100 1.000 53.16977 124 ARG AA CA 1
ATOM 640 C C . ARG A 1 124 ? 12.63600 13.67400 -3.05300 1.000 56.33377 124 ARG AA C 1
ATOM 641 O O . ARG A 1 124 ? 12.13600 14.73300 -2.65400 1.000 57.42241 124 ARG AA O 1
ATOM 649 N N . ILE A 1 125 ? 12.36100 13.16500 -4.25600 1.000 56.14613 125 ILE AA N 1
ATOM 650 C CA . ILE A 1 125 ? 11.42600 13.83600 -5.15400 1.000 51.08245 125 ILE AA CA 1
ATOM 651 C C . ILE A 1 125 ? 10.03000 13.86200 -4.54700 1.000 51.36425 125 ILE AA C 1
ATOM 652 O O . ILE A 1 125 ? 9.33700 14.88600 -4.58800 1.000 52.84867 125 ILE AA O 1
ATOM 657 N N . ARG A 1 126 ? 9.60000 12.74200 -3.96200 1.000 50.51389 126 ARG AA N 1
ATOM 658 C CA . ARG A 1 126 ? 8.28100 12.69000 -3.34200 1.000 54.03284 126 ARG AA CA 1
ATOM 659 C C . ARG A 1 126 ? 8.20800 13.56800 -2.09900 1.000 53.46563 126 ARG AA C 1
ATOM 660 O O . ARG A 1 126 ? 7.13700 14.09400 -1.77600 1.000 52.78174 126 ARG AA O 1
ATOM 668 N N . ARG A 1 127 ? 9.32800 13.73800 -1.39400 1.000 50.85398 127 ARG AA N 1
ATOM 669 C CA . ARG A 1 127 ? 9.34500 14.63900 -0.24700 1.000 49.23687 127 ARG AA CA 1
ATOM 670 C C . ARG A 1 127 ? 9.28600 16.09500 -0.69100 1.000 54.41313 127 ARG AA C 1
ATOM 671 O O . ARG A 1 127 ? 8.64500 16.92400 -0.03500 1.000 55.68278 127 ARG AA O 1
ATOM 673 N N . LEU A 1 128 ? 9.94600 16.42400 -1.80500 1.000 53.15032 128 LEU AA N 1
ATOM 674 C CA . LEU A 1 128 ? 9.90500 17.79400 -2.30800 1.000 53.77656 128 LEU AA CA 1
ATOM 675 C C . LEU A 1 128 ? 8.51300 18.15900 -2.80800 1.000 53.75675 128 LEU AA C 1
ATOM 676 O O . LEU A 1 128 ? 8.07100 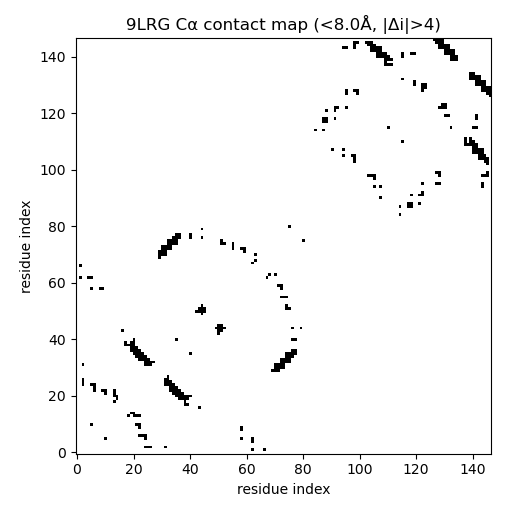19.30200 -2.64600 1.000 56.27259 128 LEU AA O 1
ATOM 681 N N . ALA A 1 129 ? 7.80800 17.20400 -3.41800 1.000 47.90623 129 ALA AA N 1
ATOM 682 C CA . ALA A 1 129 ? 6.48800 17.49700 -3.96500 1.000 49.30297 129 ALA AA CA 1
ATOM 683 C C . ALA A 1 129 ? 5.47200 17.75200 -2.85900 1.000 53.78674 129 ALA AA C 1
ATOM 684 O O . ALA A 1 129 ? 4.61800 18.63800 -2.98400 1.000 55.59649 129 ALA AA O 1
ATOM 686 N N . GLU A 1 130 ? 5.55000 16.99100 -1.76700 1.000 53.62120 130 GLU AA N 1
ATOM 687 C CA . GLU A 1 130 ? 4.60400 17.16300 -0.67100 1.000 54.80072 130 GLU AA CA 1
ATOM 688 C C . GLU A 1 130 ? 4.91800 18.39300 0.17000 1.000 52.85685 130 GLU AA C 1
ATOM 689 O O . GLU A 1 130 ? 3.99800 19.02000 0.70700 1.000 50.42603 130 GLU AA O 1
ATOM 695 N N . GLU A 1 131 ? 6.19600 18.75700 0.29300 1.000 51.41151 131 GLU AA N 1
ATOM 696 C CA . GLU A 1 131 ? 6.55400 19.95600 1.04200 1.000 56.02146 131 GLU AA CA 1
ATOM 697 C C . GLU A 1 131 ? 6.28700 21.21900 0.23400 1.000 56.40664 131 GLU AA C 1
ATOM 698 O O . GLU A 1 131 ? 5.89400 22.24800 0.79600 1.000 54.64036 131 GLU AA O 1
ATOM 704 N N . ALA A 1 132 ? 6.49900 21.16300 -1.08300 1.000 54.67872 132 ALA AA N 1
ATOM 705 C CA . ALA A 1 132 ? 6.15100 22.29900 -1.92900 1.000 53.66123 132 ALA AA CA 1
ATOM 706 C C . ALA A 1 132 ? 4.64400 22.51300 -1.96100 1.000 54.34501 132 ALA AA C 1
ATOM 707 O O . ALA A 1 132 ? 4.17500 23.65600 -2.01500 1.000 55.81141 132 ALA AA O 1
ATOM 709 N N . ALA A 1 133 ? 3.87000 21.42500 -1.92500 1.000 53.17014 133 ALA AA N 1
ATOM 710 C CA . ALA A 1 133 ? 2.41800 21.55300 -1.88300 1.000 53.20269 133 ALA AA CA 1
ATOM 711 C C . ALA A 1 133 ? 1.96200 22.21300 -0.59000 1.000 57.71924 133 ALA AA C 1
ATOM 712 O O . ALA A 1 133 ? 0.99600 22.98500 -0.58400 1.000 63.27123 133 ALA AA O 1
ATOM 714 N N . LEU A 1 134 ? 2.64700 21.92400 0.51900 1.000 53.63244 134 LEU AA N 1
ATOM 715 C CA . LEU A 1 134 ? 2.31100 22.57500 1.78000 1.000 54.65939 134 LEU AA CA 1
ATOM 716 C C . LEU A 1 134 ? 2.76000 24.03100 1.78400 1.000 58.27860 134 LEU AA C 1
ATOM 717 O O . LEU A 1 134 ? 2.02600 24.91000 2.24900 1.000 59.67083 134 LEU AA O 1
ATOM 719 N N . THR A 1 135 ? 3.95900 24.30500 1.26300 1.000 57.01918 135 THR AA N 1
ATOM 720 C CA . THR A 1 135 ? 4.46200 25.67500 1.23700 1.000 56.73605 135 THR AA CA 1
ATOM 721 C C . THR A 1 135 ? 3.57900 26.57400 0.37800 1.000 59.50059 135 THR AA C 1
ATOM 722 O O . THR A 1 135 ? 3.24100 27.69300 0.78200 1.000 59.06279 135 THR AA O 1
ATOM 726 N N . VAL A 1 136 ? 3.18600 26.09700 -0.80600 1.000 62.14370 136 VAL AA N 1
ATOM 727 C CA . VAL A 1 136 ? 2.38700 26.91600 -1.71300 1.000 62.59542 136 VAL AA CA 1
ATOM 728 C C . VAL A 1 136 ? 0.98300 27.12600 -1.15600 1.000 64.83488 136 VAL AA C 1
ATOM 729 O O . VAL A 1 136 ? 0.42100 28.22400 -1.25100 1.000 64.26188 136 VAL AA O 1
ATOM 733 N N . ALA A 1 137 ? 0.39900 26.08600 -0.55600 1.000 65.18172 137 ALA AA N 1
ATOM 734 C CA . ALA A 1 137 ? -0.95600 26.18800 -0.02700 1.000 65.50890 137 ALA AA CA 1
ATOM 735 C C . ALA A 1 137 ? -1.06700 27.17400 1.13000 1.000 69.75403 137 ALA AA C 1
ATOM 736 O O . ALA A 1 137 ? -2.18200 27.57700 1.47700 1.000 79.72822 137 ALA AA O 1
ATOM 738 N N . MET A 1 138 ? 0.05100 27.56900 1.73500 1.000 62.55229 138 MET AA N 1
ATOM 739 C CA . MET A 1 138 ? 0.03900 28.50900 2.84900 1.000 60.48551 138 MET AA CA 1
ATOM 740 C C . MET A 1 138 ? 0.49100 29.90700 2.45400 1.000 59.51989 138 MET AA C 1
ATOM 741 O O . MET A 1 138 ? -0.11500 30.89200 2.88600 1.000 60.20070 138 MET AA O 1
ATOM 746 N N . THR A 1 139 ? 1.54300 30.01700 1.64100 1.000 60.99830 139 THR AA N 1
ATOM 747 C CA . THR A 1 139 ? 2.03800 31.32100 1.21900 1.000 57.67278 139 THR AA CA 1
ATOM 748 C C . THR A 1 139 ? 1.23300 31.91300 0.07100 1.000 58.00284 139 THR AA C 1
ATOM 749 O O . THR A 1 139 ? 1.29400 33.12800 -0.14600 1.000 61.86291 139 THR AA O 1
ATOM 753 N N . GLY A 1 140 ? 0.48900 31.09100 -0.66500 1.000 59.09791 140 GLY AA N 1
ATOM 754 C CA . GLY A 1 140 ? -0.25800 31.57800 -1.80700 1.000 62.31323 140 GLY AA CA 1
ATOM 755 C C . GLY A 1 140 ? 0.58300 31.99000 -2.99300 1.000 60.80290 140 GLY AA C 1
ATOM 756 O O . GLY A 1 140 ? 0.05000 32.58500 -3.93500 1.000 57.62240 140 GLY AA O 1
ATOM 757 N N . GLU A 1 141 ? 1.88100 31.69000 -2.98100 1.000 56.81781 141 GLU AA N 1
ATOM 758 C CA . GLU A 1 141 ? 2.78200 32.07600 -4.05200 1.000 60.57392 141 GLU AA CA 1
ATOM 759 C C . GLU A 1 141 ? 3.32100 30.84500 -4.77400 1.000 59.63199 141 GLU AA C 1
ATOM 760 O O . GLU A 1 141 ? 3.48800 29.78300 -4.16600 1.000 58.81841 141 GLU AA O 1
ATOM 766 N N . PRO A 1 142 ? 3.59300 30.95200 -6.07300 1.000 58.79004 142 PRO AA N 1
ATOM 767 C CA . PRO A 1 142 ? 4.17800 29.81900 -6.79500 1.000 52.95159 142 PRO AA CA 1
ATOM 768 C C . PRO A 1 142 ? 5.59100 29.53000 -6.31600 1.000 50.79593 142 PRO AA C 1
ATOM 769 O O . PRO A 1 142 ? 6.34300 30.43100 -5.93600 1.000 51.03621 142 PRO AA O 1
ATOM 773 N N . LEU A 1 143 ? 5.94500 28.24800 -6.33500 1.000 49.68915 143 LEU AA N 1
ATOM 774 C CA . LEU A 1 143 ? 7.27100 27.79000 -5.93900 1.000 52.38055 143 LEU AA CA 1
ATOM 775 C C . LEU A 1 143 ? 7.87700 27.00900 -7.09500 1.000 50.74675 143 LEU AA C 1
ATOM 776 O O . LEU A 1 143 ? 7.29600 26.01800 -7.55200 1.000 50.51057 143 LEU AA O 1
ATOM 781 N N . HIS A 1 144 ? 9.03800 27.45600 -7.56400 1.000 47.84992 144 HIS AA N 1
ATOM 782 C CA . HIS A 1 144 ? 9.74100 26.80500 -8.66400 1.000 44.98888 144 HIS AA CA 1
ATOM 783 C C . HIS A 1 144 ? 10.65200 25.72600 -8.08900 1.000 45.36096 144 HIS AA C 1
ATOM 784 O O . HIS A 1 144 ? 11.65000 26.03200 -7.42900 1.000 49.66946 144 HIS AA O 1
ATOM 791 N N . LEU A 1 145 ? 10.30400 24.46400 -8.33400 1.000 46.04765 145 LEU AA N 1
ATOM 792 C CA . LEU A 1 145 ? 11.13000 23.35700 -7.88800 1.000 43.06128 145 LEU AA CA 1
ATOM 793 C C . LEU A 1 145 ? 12.47200 23.37100 -8.61700 1.000 42.78566 145 LEU AA C 1
ATOM 794 O O . LEU A 1 145 ? 12.60300 23.97700 -9.68400 1.000 44.42070 145 LEU AA O 1
ATOM 799 N N . PRO A 1 146 ? 13.48900 22.72400 -8.05200 1.000 42.90638 146 PRO AA N 1
ATOM 800 C CA . PRO A 1 146 ? 14.77800 22.66700 -8.73200 1.000 44.02825 146 PRO AA CA 1
ATOM 801 C C . PRO A 1 146 ? 14.65900 21.91700 -10.04200 1.000 42.91558 146 PRO AA C 1
ATOM 802 O O . PRO A 1 146 ? 13.74700 21.08700 -10.22500 1.000 41.55222 146 PRO AA O 1
ATOM 806 N N . PRO A 1 147 ? 15.55000 22.18700 -10.99400 1.000 41.83043 147 PRO AA N 1
ATOM 807 C CA . PRO A 1 147 ? 15.51900 21.45100 -12.26200 1.000 42.20640 147 PRO AA CA 1
ATOM 808 C C . PRO A 1 147 ? 15.77100 19.96900 -12.04500 1.000 42.80616 147 PRO AA C 1
ATOM 809 O O . PRO A 1 147 ? 16.65700 19.57100 -11.28500 1.000 41.67947 147 PRO AA O 1
ATOM 813 N N . MET A 1 148 ? 14.97600 19.15200 -12.72300 1.000 44.70520 148 MET AA N 1
ATOM 814 C CA . MET A 1 148 ? 15.07300 17.70800 -12.60800 1.000 48.81819 148 MET AA CA 1
ATOM 815 C C . MET A 1 148 ? 14.74900 17.09700 -13.96100 1.000 50.19009 148 MET AA C 1
ATOM 816 O O . MET A 1 148 ? 14.08100 17.72800 -14.78900 1.000 44.69559 148 MET AA O 1
ATOM 821 N N . PRO A 1 149 ? 15.22700 15.88600 -14.22700 1.000 52.82579 149 PRO AA N 1
ATOM 822 C CA . PRO A 1 149 ? 15.00000 15.25400 -15.53200 1.000 49.51744 149 PRO AA CA 1
ATOM 823 C C . PRO A 1 149 ? 13.52500 14.97800 -15.76300 1.000 50.97451 149 PRO AA C 1
ATOM 824 O O . PRO A 1 149 ? 12.72100 15.02900 -14.81900 1.000 51.67200 149 PRO AA O 1
ATOM 828 N N . PRO A 1 150 ? 13.12800 14.68100 -17.00600 1.000 50.62087 150 PRO AA N 1
ATOM 829 C CA . PRO A 1 150 ? 11.69800 14.45300 -17.28300 1.000 51.53606 150 PRO AA CA 1
ATOM 830 C C . PRO A 1 150 ? 11.08500 13.32300 -16.47400 1.000 56.89382 150 PRO AA C 1
ATOM 831 O O . PRO A 1 150 ? 9.90200 13.40100 -16.12000 1.000 58.04709 150 PRO AA O 1
ATOM 835 N N . GLY A 1 151 ? 11.85100 12.27200 -16.17400 1.000 63.61218 151 GLY AA N 1
ATOM 836 C CA . GLY A 1 151 ? 11.30300 11.17300 -15.39700 1.000 62.48241 151 GLY AA CA 1
ATOM 837 C C . GLY A 1 151 ? 10.87500 11.59500 -14.00400 1.000 62.29157 151 GLY AA C 1
ATOM 838 O O . GLY A 1 151 ? 9.83300 11.16300 -13.50700 1.000 61.53123 151 GLY AA O 1
ATOM 839 N N . GLU A 1 152 ? 11.67100 12.44900 -13.35800 1.000 54.67178 152 GLU AA N 1
ATOM 840 C CA . GLU A 1 152 ? 11.32300 12.92200 -12.02400 1.000 54.33063 152 GLU AA CA 1
ATOM 841 C C . GLU A 1 152 ? 10.23400 13.98700 -12.05900 1.000 53.15746 152 GLU AA C 1
ATOM 842 O O . GLU A 1 152 ? 9.48200 14.12600 -11.08800 1.000 52.14741 152 GLU AA O 1
ATOM 848 N N . ARG A 1 153 ? 10.13300 14.74300 -13.15500 1.000 53.47285 153 ARG AA N 1
ATOM 849 C CA . ARG A 1 153 ? 9.08600 15.75300 -13.25400 1.000 50.25605 153 ARG AA CA 1
ATOM 850 C C . ARG A 1 153 ? 7.70700 15.11200 -13.34500 1.000 52.97714 153 ARG AA C 1
ATOM 851 O O . ARG A 1 153 ? 6.75100 15.59500 -12.72700 1.000 51.64525 153 AR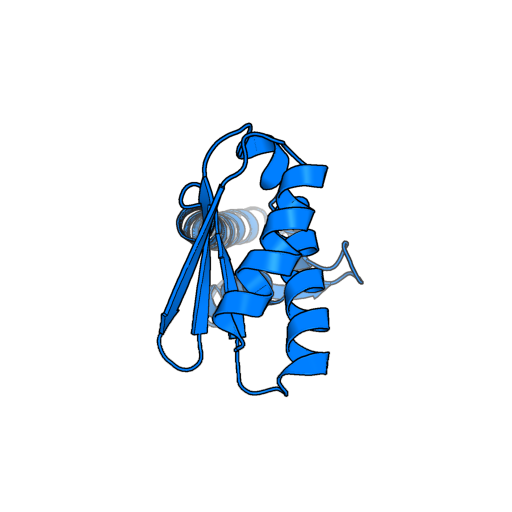G AA O 1
ATOM 859 N N . ARG A 1 154 ? 7.58500 14.02200 -14.10700 1.000 52.67260 154 ARG AA N 1
ATOM 860 C CA . ARG A 1 154 ? 6.29500 13.35000 -14.22600 1.000 54.04200 154 ARG AA CA 1
ATOM 861 C C . ARG A 1 154 ? 5.84700 12.76400 -12.89500 1.000 52.92205 154 ARG AA C 1
ATOM 862 O O . ARG A 1 154 ? 4.64200 12.67900 -12.62900 1.000 53.48699 154 ARG AA O 1
ATOM 870 N N . ILE A 1 155 ? 6.79500 12.35600 -12.04900 1.000 54.46451 155 ILE AA N 1
ATOM 871 C CA . ILE A 1 155 ? 6.44000 11.85600 -10.72600 1.000 52.66844 155 ILE AA CA 1
ATOM 872 C C . ILE A 1 155 ? 5.85600 12.97500 -9.87300 1.000 54.24621 155 ILE AA C 1
ATOM 873 O O . ILE A 1 155 ? 4.88000 12.77100 -9.14100 1.000 57.33463 155 ILE AA O 1
ATOM 878 N N . VAL A 1 156 ? 6.43200 14.17700 -9.96000 1.000 52.61648 156 VAL AA N 1
ATOM 879 C CA . VAL A 1 156 ? 5.88000 15.32000 -9.23500 1.000 51.16302 156 VAL AA CA 1
ATOM 880 C C . VAL A 1 156 ? 4.48200 15.64500 -9.74500 1.000 52.54433 156 VAL AA C 1
ATOM 881 O O . VAL A 1 156 ? 3.57100 15.93800 -8.96000 1.000 52.59768 156 VAL AA O 1
ATOM 885 N N . HIS A 1 157 ? 4.28800 15.59500 -11.06600 1.000 53.49743 157 HIS AA N 1
ATOM 886 C CA . HIS A 1 157 ? 2.96000 15.81900 -11.62700 1.000 50.19552 157 HIS AA CA 1
ATOM 887 C C . HIS A 1 157 ? 1.99100 14.72000 -11.20700 1.000 54.35215 157 HIS AA C 1
ATOM 888 O O . HIS A 1 157 ? 0.82700 14.99700 -10.89700 1.000 53.02649 157 HIS AA O 1
ATOM 895 N N . MET A 1 158 ? 2.45300 13.46800 -11.19000 1.000 62.93024 158 MET AA N 1
ATOM 896 C CA . MET A 1 158 ? 1.58000 12.36200 -10.80800 1.000 68.29735 158 MET AA CA 1
ATOM 897 C C . MET A 1 158 ? 1.23200 12.41300 -9.32500 1.000 67.92356 158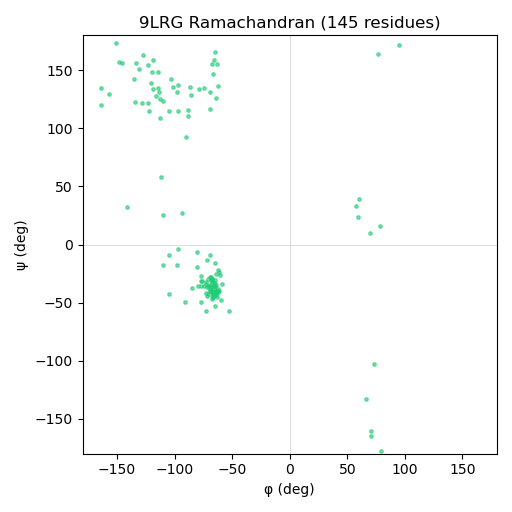 MET AA C 1
ATOM 898 O O . MET A 1 158 ? 0.11600 12.05600 -8.93200 1.000 75.63788 158 MET AA O 1
ATOM 903 N N . LEU A 1 159 ? 2.17300 12.85200 -8.48800 1.000 60.90364 159 LEU AA N 1
ATOM 904 C CA . LEU A 1 159 ? 1.92600 12.88300 -7.05100 1.000 58.45970 159 LEU AA CA 1
ATOM 905 C C . L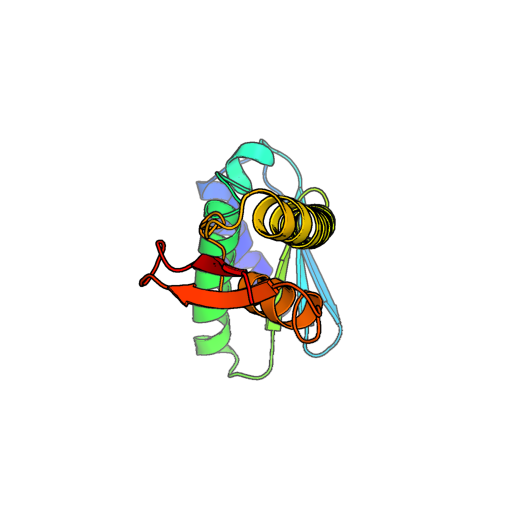EU A 1 159 ? 0.93900 13.98600 -6.68800 1.000 56.31422 159 LEU AA C 1
ATOM 906 O O . LEU A 1 159 ? 0.01400 13.77300 -5.89600 1.000 61.85424 159 LEU AA O 1
ATOM 911 N N . LEU A 1 160 ? 1.12100 15.17600 -7.26300 1.000 55.47633 160 LEU AA N 1
ATOM 912 C CA . LEU A 1 160 ? 0.22700 16.30500 -7.04000 1.000 54.80779 160 LEU AA CA 1
ATOM 913 C C . LEU A 1 160 ? -0.86300 16.40100 -8.10100 1.000 63.95006 160 LEU AA C 1
ATOM 914 O O . LEU A 1 160 ? -1.36500 17.50100 -8.36900 1.000 70.43354 160 LEU AA O 1
ATOM 919 N N . LYS A 1 161 ? -1.24300 15.27400 -8.71000 1.000 64.77547 161 LYS AA N 1
ATOM 920 C CA . LYS A 1 161 ? -2.18300 15.30700 -9.82700 1.000 67.75471 161 LYS AA CA 1
ATOM 921 C C . LYS A 1 161 ? -3.55400 15.80000 -9.38300 1.000 73.71467 161 LYS AA C 1
ATOM 922 O O . LYS A 1 161 ? -4.10500 16.74200 -9.96600 1.000 78.73663 161 LYS AA O 1
ATOM 926 N N . ASN A 1 162 ? -4.12100 15.17700 -8.35100 1.000 72.82708 162 ASN AA N 1
ATOM 927 C CA . ASN A 1 162 ? -5.43800 15.54400 -7.84800 1.000 74.61418 162 ASN AA CA 1
ATOM 928 C C . ASN A 1 162 ? -5.36900 16.21400 -6.48000 1.000 80.24475 162 ASN AA C 1
ATOM 929 O O . ASN A 1 162 ? -6.33900 16.15800 -5.71600 1.000 79.29684 162 ASN AA O 1
ATOM 934 N N . HIS A 1 163 ? -4.24600 16.84500 -6.15600 1.000 83.47404 163 HIS AA N 1
ATOM 935 C CA . HIS A 1 163 ? -4.14500 17.59100 -4.91100 1.000 72.29660 163 HIS AA CA 1
ATOM 936 C C . HIS A 1 163 ? -5.12900 18.75700 -4.94400 1.000 72.22241 163 HIS AA C 1
ATOM 937 O O . HIS A 1 163 ? -5.10400 19.55600 -5.89100 1.000 73.72322 163 HIS AA O 1
ATOM 944 N N . PRO A 1 164 ? -6.00800 18.89100 -3.94600 1.000 74.84230 164 PRO AA N 1
ATOM 945 C CA . PRO A 1 164 ? -7.08600 19.88800 -4.04700 1.000 73.70403 164 PRO AA CA 1
ATOM 946 C C . PRO A 1 164 ? -6.62300 21.33100 -3.91800 1.000 70.38682 164 PRO AA C 1
ATOM 947 O O . PRO A 1 164 ? -7.40200 22.23400 -4.24700 1.000 70.31650 164 PRO AA O 1
ATOM 951 N N . ARG A 1 165 ? -5.39500 21.58400 -3.46100 1.000 68.16109 165 ARG AA N 1
ATOM 952 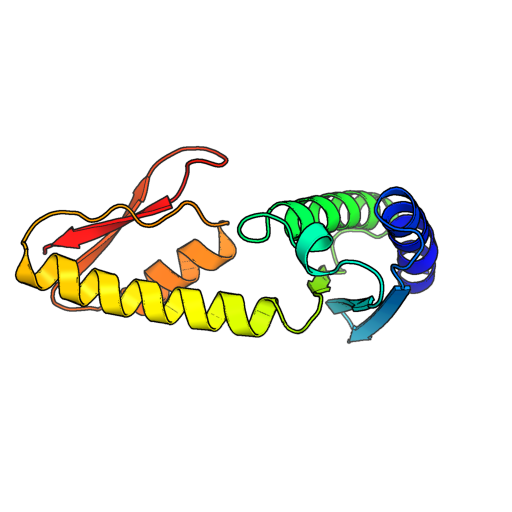C CA . ARG A 1 165 ? -4.95100 22.94600 -3.20300 1.000 67.40574 165 ARG AA CA 1
ATOM 953 C C . ARG A 1 165 ? -3.89500 23.46000 -4.17000 1.000 66.59495 165 ARG AA C 1
ATOM 954 O O . ARG A 1 165 ? -3.70200 24.67700 -4.24800 1.000 68.14855 165 ARG AA O 1
ATOM 962 N N . VAL A 1 166 ? -3.20900 22.58300 -4.90200 1.000 68.18644 166 VAL AA N 1
ATOM 963 C CA . VAL A 1 166 ? -2.12100 23.00200 -5.77500 1.000 64.11594 166 VAL AA CA 1
ATOM 964 C C . VAL A 1 166 ? -2.29000 22.38900 -7.15800 1.000 60.23342 166 VAL AA C 1
ATOM 965 O O . VAL A 1 166 ? -2.86800 21.31000 -7.32100 1.000 60.40508 166 VAL AA O 1
ATOM 969 N N . THR A 1 167 ? -1.78300 23.10500 -8.16000 1.000 56.48920 167 THR AA N 1
ATOM 970 C CA . THR A 1 167 ? -1.64500 22.60800 -9.52000 1.000 54.57896 167 THR AA CA 1
ATOM 971 C C . THR A 1 167 ? -0.18300 22.71600 -9.93100 1.000 52.50959 167 THR AA C 1
ATOM 972 O O . THR A 1 167 ? 0.56700 23.54000 -9.39900 1.000 55.40109 167 THR AA O 1
ATOM 976 N N . THR A 1 168 ? 0.22300 21.87300 -10.87500 1.000 52.08241 168 THR AA N 1
ATOM 977 C CA . THR A 1 168 ? 1.60600 21.82300 -11.31900 1.000 51.51649 168 THR AA CA 1
ATOM 978 C C . THR A 1 168 ? 1.69600 22.16000 -12.80000 1.000 50.97793 168 THR AA C 1
ATOM 979 O O . THR A 1 168 ? 0.71900 22.05200 -13.54700 1.000 53.39221 168 THR AA O 1
ATOM 983 N N . GLU A 1 169 ? 2.89200 22.57000 -13.21600 1.000 53.78547 169 GLU AA N 1
ATOM 984 C CA . GLU A 1 169 ? 3.13100 22.96200 -14.59900 1.000 52.18815 169 GLU AA CA 1
ATOM 985 C C . GLU A 1 169 ? 4.63100 22.98700 -14.84200 1.000 49.87051 169 GLU AA C 1
ATOM 986 O O . GLU A 1 169 ? 5.38400 23.51400 -14.01800 1.000 52.26339 169 GLU AA O 1
ATOM 992 N N . SER A 1 170 ? 5.05800 22.41300 -15.96300 1.000 48.37909 170 SER AA N 1
ATOM 993 C CA . SER A 1 170 ? 6.46700 22.37900 -16.32900 1.000 47.05281 170 SER AA CA 1
ATOM 994 C C . SER A 1 170 ? 6.84100 23.66100 -17.06200 1.000 47.24872 170 SER AA C 1
ATOM 995 O O . SER A 1 170 ? 6.17300 24.05300 -18.02400 1.000 53.04704 170 SER AA O 1
ATOM 998 N N . GLN A 1 171 ? 7.90600 24.31300 -16.59800 1.000 45.42222 171 GLN AA N 1
ATOM 999 C CA . GLN A 1 171 ? 8.40900 25.53300 -17.21000 1.000 48.35283 171 GLN AA CA 1
ATOM 1000 C C . GLN A 1 171 ? 9.92000 25.43500 -17.36600 1.000 46.43996 171 GLN AA C 1
ATOM 1001 O O . GLN A 1 171 ? 10.59300 24.69300 -16.64700 1.000 44.03095 171 GLN AA O 1
ATOM 1007 N N . GLY A 1 172 ? 10.44800 26.20300 -18.31400 1.000 48.70983 172 GLY AA N 1
ATOM 1008 C CA . GLY A 1 172 ? 11.85800 26.16700 -18.63300 1.000 49.25018 172 GLY AA CA 1
ATOM 1009 C C . GLY A 1 172 ? 12.16400 25.23900 -19.79500 1.000 50.50924 172 GLY AA C 1
ATOM 1010 O O . GLY A 1 172 ? 11.31600 24.49100 -20.28600 1.000 48.61441 172 GLY AA O 1
ATOM 1011 N N . GLU A 1 173 ? 13.41700 25.29300 -20.24100 1.000 56.27945 173 GLU AA N 1
ATOM 1012 C CA . GLU A 1 173 ? 13.86600 24.50200 -21.37700 1.000 54.59111 173 GLU AA CA 1
ATOM 1013 C C . GLU A 1 173 ? 15.20900 23.86000 -21.06800 1.000 53.18161 173 GLU AA C 1
ATOM 1014 O O . GLU A 1 173 ? 16.06300 24.46800 -20.41600 1.000 55.59961 173 GLU AA O 1
ATOM 1020 N N . GLY A 1 174 ? 15.38600 22.62900 -21.53900 1.000 53.72053 174 GLY AA N 1
ATOM 1021 C CA . GLY A 1 174 ? 16.66500 21.95400 -21.37700 1.000 53.65235 174 GLY AA CA 1
ATOM 1022 C C . GLY A 1 174 ? 16.96000 21.66200 -19.92000 1.000 57.95993 174 GLY AA C 1
ATOM 1023 O O . GLY A 1 174 ? 16.10900 21.16300 -19.17500 1.000 59.28533 174 GLY AA O 1
ATOM 1024 N N . GLU A 1 175 ? 18.18700 21.97800 -19.50300 1.000 61.53802 175 GLU AA N 1
ATOM 1025 C CA . GLU A 1 175 ? 18.60200 21.75900 -18.12400 1.000 60.23414 175 GLU AA CA 1
ATOM 1026 C C . GLU A 1 175 ? 17.91300 22.69500 -17.14100 1.000 59.04340 175 GLU AA C 1
ATOM 1027 O O . GLU A 1 175 ? 18.05700 22.50300 -15.92900 1.000 59.56833 175 GLU AA O 1
ATOM 1033 N N . GLU A 1 176 ? 17.17600 23.69500 -17.62300 1.000 55.53055 176 GLU AA N 1
ATOM 1034 C CA . GLU A 1 176 ? 16.43000 24.59000 -16.75100 1.000 54.08139 176 GLU AA CA 1
ATOM 1035 C C . GLU A 1 176 ? 14.96700 24.19700 -16.60100 1.000 52.43507 176 GLU AA C 1
ATOM 1036 O O . GLU A 1 176 ? 14.25000 24.83300 -15.82100 1.000 50.85687 176 GLU AA O 1
ATOM 1042 N N . ARG A 1 177 ? 14.50900 23.17300 -17.31800 1.000 53.05824 177 ARG AA N 1
ATOM 1043 C CA . ARG A 1 177 ? 13.11100 22.77100 -17.23700 1.000 50.30868 177 ARG AA CA 1
ATOM 1044 C C . ARG A 1 177 ? 12.82000 22.16700 -15.86900 1.000 46.34445 177 ARG AA C 1
ATOM 1045 O O . ARG A 1 177 ? 13.55400 21.29700 -15.39100 1.000 48.53741 177 ARG AA O 1
ATOM 1053 N N . HIS A 1 178 ? 11.74700 22.63500 -15.23800 1.000 44.05469 178 HIS AA N 1
ATOM 1054 C CA . HIS A 1 178 ? 11.42400 22.24300 -13.87600 1.000 44.94197 178 HIS AA CA 1
ATOM 1055 C C . HIS A 1 178 ? 9.91600 22.31100 -13.68400 1.000 43.86842 178 HIS AA C 1
ATOM 1056 O O . HIS A 1 178 ? 9.17700 22.77900 -14.55400 1.000 43.75747 178 HIS AA O 1
ATOM 1063 N N . VAL A 1 179 ? 9.46700 21.84200 -12.52200 1.000 42.91900 179 VAL AA N 1
ATOM 1064 C CA . VAL A 1 179 ? 8.05600 21.85100 -12.15100 1.000 44.73295 179 VAL AA CA 1
ATOM 1065 C C . VAL A 1 179 ? 7.78600 23.06900 -11.28000 1.000 45.63957 179 VAL AA C 1
ATOM 1066 O O . VAL A 1 179 ? 8.57700 23.39600 -10.38700 1.000 43.40936 179 VAL AA O 1
ATOM 1070 N N . VAL A 1 180 ? 6.67100 23.74500 -11.54100 1.000 46.77597 180 VAL AA N 1
ATOM 1071 C CA . VAL A 1 180 ? 6.24300 24.90300 -10.76600 1.000 46.08910 180 VAL AA CA 1
ATOM 1072 C C . VAL A 1 180 ? 4.92500 24.55800 -10.09000 1.000 50.06076 180 VAL AA C 1
ATOM 1073 O O . VAL A 1 180 ? 3.97900 24.11400 -10.75100 1.000 52.48890 180 VAL AA O 1
ATOM 1077 N N . VAL A 1 181 ? 4.86500 24.75700 -8.77900 1.000 50.81259 181 VAL AA N 1
ATOM 1078 C CA . VAL A 1 181 ? 3.68200 24.43900 -7.98600 1.000 49.96775 181 VAL AA CA 1
ATOM 1079 C C . VAL A 1 181 ? 2.87400 25.72200 -7.81900 1.000 52.92141 181 VAL AA C 1
ATOM 1080 O O . VAL A 1 181 ? 3.33500 26.68000 -7.19000 1.000 48.59529 181 VAL AA O 1
ATOM 1084 N N . TYR A 1 182 ? 1.66900 25.74600 -8.39400 1.000 55.26271 182 TYR AA N 1
ATOM 1085 C CA . TYR A 1 182 ? 0.75000 26.87800 -8.40200 1.000 53.46375 182 TYR AA CA 1
ATOM 1086 C C . TYR A 1 182 ? -0.38000 26.67300 -7.40200 1.000 55.37785 182 TYR AA C 1
ATOM 1087 O O . TYR A 1 182 ? -0.86100 25.54800 -7.22700 1.000 53.99128 182 TYR AA O 1
ATOM 1096 N N . PRO A 1 183 ? -0.81400 27.74200 -6.73400 1.000 60.10451 183 PRO AA N 1
ATOM 1097 C CA . PRO A 1 183 ? -1.99600 27.64500 -5.86600 1.000 58.20332 183 PRO AA CA 1
ATOM 1098 C C . PRO A 1 183 ? -3.27700 27.67900 -6.69000 1.000 56.38456 183 PRO AA C 1
ATOM 1099 O O . PRO A 1 183 ? -3.43400 28.50900 -7.58900 1.000 57.71332 183 PRO AA O 1
ATOM 1103 N N . ARG A 1 184 ? -4.19300 26.76800 -6.38000 1.000 59.32112 184 ARG AA N 1
ATOM 1104 C CA . ARG A 1 184 ? -5.46200 26.67900 -7.09400 1.000 57.50182 184 ARG AA CA 1
ATOM 1105 C C . ARG A 1 184 ? -6.35200 27.88400 -6.80100 1.000 58.95242 184 ARG AA C 1
ATOM 1106 O O . ARG A 1 184 ? -6.98400 28.43700 -7.70100 1.000 55.50122 184 ARG AA O 1
#

Solvent-accessible surface area: 8299 Å² total; per-residue (Å²): 116,20,95,52,44,0,73,140,61,0,16,33,33,1,103,149,60,16,121,35,11,82,36,106,7,51,75,105,54,115,36,0,85,2,64,0,65,30,48,76,40,53,133,4,20,22,73,108,0,134,45,1,59,63,12,9,117,84,0,100,80,48,5,52,92,64,58,47,130,52,88,42,1,28,0,27,0,47,30,35,98,85,135,15,74,62,114,5,86,45,34,0,107,110,3,2,51,59,0,25,145,84,42,112,57,55,105,4,56,74,16,30,82,52,31,17,121,43,0,35,131,63,6,95,133,52,119,118,3,70,32,94,21,51,32,141,62,133,128,70,28,0,0,0,70,52,100

Secondary structure (P-SEA, 3-state):
caaaaaaaaaaaaaaaacccbbbbbbbcccbbbbbbbcccccccccccaaaaaaaaaaaaaaaaacccccbbbbbbccaaaaaaaaaaaaaaaaaaaaaaaccbbbbcccccaaaaaaaaaaacccccbbbbbbbccccbbbbbbcc

Sequence (147 aa):
DPRAFLEEFLGGLLLLLDPGHRLEVRVEGETLKAEVKGGDLGRFIGKEGRTLRAVEHLARVVLARRFGTGYRLVLDAAGYRSRAEARIRRLAEEAALTVAMTGEPLHLPPMPPGERRIVHMLLKNHPRVTTESQGEGEERHVVVYPR